Protein AF-A0A1A8MF88-F1 (afdb_monomer)

Organism: NCBI:txid704102

Mean predicted aligned error: 5.84 Å

Foldseek 3Di:
DDDDDDDPAPCVVVVVVVSVVLVVCVVVVVVVVNVVLVVLVVPDDDDDLPDQPFPPDPVTDGRHRPPDQDDPPVQVLQPLQPVPDDPVVLVVLLVCVVVVHDDDDDDPDPSSRVSNVVNSQSVPPVDGRDDD

Radius of gyration: 17.43 Å; Cα contacts (8 Å, |Δi|>4): 83; chains: 1; bounding box: 36×38×49 Å

Sequence (132 aa):
TCLCILSYLPWFEVFYKLLNNLADYLAKAQVNEIKALLAALHKQSIPMADGSITLQMIPYFIAPDPRNLPSIPENRNLTELIVAVDVGNLLQLYASMLFERRILIFASKLSTLTSCVHALSAALYPMYWQHI

Nearest PDB structures (foldseek):
  6ekk-assembly1_A  TM=9.488E-01  e=3.450E-11  Homo sapiens
  6ekk-assembly2_B  TM=9.593E-01  e=6.444E-11  Homo sapiens
  3tw8-assembly2_C  TM=9.715E-01  e=3.271E-10  Homo sapiens
  3tw8-assembly1_A  TM=9.782E-01  e=4.804E-09  Homo sapiens

pLDDT: mean 87.51, std 13.24, range [44.16, 97.56]

Structure (mmCIF, N/CA/C/O backbone):
data_AF-A0A1A8MF88-F1
#
_entry.id   AF-A0A1A8MF88-F1
#
loop_
_atom_site.group_PDB
_atom_site.id
_atom_site.type_symbol
_atom_site.label_atom_id
_atom_site.label_alt_id
_atom_site.label_comp_id
_atom_site.label_asym_id
_atom_site.label_entity_id
_atom_site.label_seq_id
_atom_site.pdbx_PDB_ins_code
_atom_site.Cartn_x
_atom_site.Cartn_y
_atom_site.Cartn_z
_atom_site.occupancy
_atom_site.B_iso_or_equiv
_atom_site.auth_seq_id
_atom_site.auth_comp_id
_atom_site.auth_asym_id
_atom_site.auth_atom_id
_atom_site.pdbx_PDB_model_num
ATOM 1 N N . THR A 1 1 ? -7.469 -12.262 14.706 1.00 84.50 1 THR A N 1
ATOM 2 C CA . THR A 1 1 ? -8.483 -11.211 14.456 1.00 84.50 1 THR A CA 1
ATOM 3 C C . THR A 1 1 ? -7.916 -10.228 13.445 1.00 84.50 1 THR A C 1
ATOM 5 O O . THR A 1 1 ? -6.701 -10.098 13.385 1.00 84.50 1 THR A O 1
ATOM 8 N N . CYS A 1 2 ? -8.746 -9.591 12.615 1.00 93.00 2 CYS A N 1
ATOM 9 C CA . CYS A 1 2 ? -8.306 -8.615 11.610 1.00 93.00 2 CYS A CA 1
ATOM 10 C C . CYS A 1 2 ? -9.179 -7.358 11.712 1.00 93.00 2 CYS A C 1
ATOM 12 O O . CYS A 1 2 ? -10.394 -7.477 11.856 1.00 93.00 2 CYS A O 1
ATOM 14 N N . LEU A 1 3 ? -8.555 -6.180 11.660 1.00 94.00 3 LEU A N 1
ATOM 15 C CA . LEU A 1 3 ? -9.232 -4.887 11.587 1.00 94.00 3 LEU A CA 1
ATOM 16 C C . LEU A 1 3 ? -9.024 -4.318 10.188 1.00 94.00 3 LEU A C 1
ATOM 18 O O . LEU A 1 3 ? -7.901 -4.307 9.686 1.00 94.00 3 LEU A O 1
ATOM 22 N N . CYS A 1 4 ? -10.101 -3.849 9.568 1.00 95.38 4 CYS A N 1
ATOM 23 C CA . CYS A 1 4 ? -10.076 -3.321 8.212 1.00 95.38 4 CYS A CA 1
ATOM 24 C C . CYS A 1 4 ? -10.911 -2.040 8.142 1.00 95.38 4 CYS A C 1
ATOM 26 O O . CYS A 1 4 ? -12.023 -1.991 8.666 1.00 95.38 4 CYS A O 1
ATOM 28 N N . ILE A 1 5 ? -10.360 -1.018 7.489 1.00 94.06 5 ILE A N 1
ATOM 29 C CA . ILE A 1 5 ? -11.073 0.195 7.089 1.00 94.06 5 ILE A CA 1
ATOM 30 C C . ILE A 1 5 ? -11.116 0.184 5.567 1.00 94.06 5 ILE A C 1
ATOM 32 O O . ILE A 1 5 ? -10.072 0.103 4.922 1.00 94.06 5 ILE A O 1
ATOM 36 N N . LEU A 1 6 ? -12.318 0.276 5.006 1.00 95.25 6 LEU A N 1
ATOM 37 C CA . LEU A 1 6 ? -12.519 0.417 3.570 1.00 95.25 6 LEU A CA 1
ATOM 38 C C . LEU A 1 6 ? -12.724 1.898 3.242 1.00 95.25 6 LEU A C 1
ATOM 40 O O . LEU A 1 6 ? -13.630 2.530 3.781 1.00 95.25 6 LEU A O 1
ATOM 44 N N . SER A 1 7 ? -11.872 2.449 2.379 1.00 92.00 7 SER A N 1
ATOM 45 C CA . SER A 1 7 ? -11.905 3.858 1.987 1.00 92.00 7 SER A CA 1
ATOM 46 C C . SER A 1 7 ? -11.477 4.025 0.532 1.00 92.00 7 SER A C 1
ATOM 48 O O . SER A 1 7 ? -10.623 3.286 0.048 1.00 92.00 7 SER A O 1
ATOM 50 N N . TYR A 1 8 ? -12.046 5.025 -0.142 1.00 91.38 8 TYR A N 1
ATOM 51 C CA . TYR A 1 8 ? -11.603 5.462 -1.471 1.00 91.38 8 TYR A CA 1
ATOM 52 C C . TYR A 1 8 ? -10.335 6.328 -1.421 1.00 91.38 8 TYR A C 1
ATOM 54 O O . TYR A 1 8 ? -9.706 6.559 -2.450 1.00 91.38 8 TYR A O 1
ATOM 62 N N . LEU A 1 9 ? -9.960 6.829 -0.242 1.00 90.00 9 LEU A N 1
ATOM 63 C CA . LEU A 1 9 ? -8.793 7.691 -0.074 1.00 90.00 9 LEU A CA 1
ATOM 64 C C . LEU A 1 9 ? -7.514 6.839 0.028 1.00 90.00 9 LEU A C 1
ATOM 66 O O . LEU A 1 9 ? -7.446 5.968 0.898 1.00 90.00 9 LEU A O 1
ATOM 70 N N . PRO A 1 10 ? -6.466 7.097 -0.776 1.00 90.06 10 PRO A N 1
ATOM 71 C CA . PRO A 1 10 ? -5.229 6.309 -0.771 1.00 90.06 10 PRO A CA 1
ATOM 72 C C . PRO A 1 10 ? -4.270 6.716 0.368 1.00 90.06 10 PRO A C 1
ATOM 74 O O . PRO A 1 10 ? -3.072 6.905 0.166 1.00 90.06 10 PRO A O 1
ATOM 77 N N . TRP A 1 11 ? -4.781 6.898 1.588 1.00 90.12 11 TRP A N 1
ATOM 78 C CA . TRP A 1 11 ? -4.016 7.427 2.726 1.00 90.12 11 TRP A CA 1
ATOM 79 C C . TRP A 1 11 ? -3.433 6.317 3.603 1.00 90.12 11 TRP A C 1
ATOM 81 O O . TRP A 1 11 ? -3.772 6.192 4.781 1.00 90.12 11 TRP A O 1
ATOM 91 N N . PHE A 1 12 ? -2.552 5.502 3.021 1.00 90.19 12 PHE A N 1
ATOM 92 C CA . PHE A 1 12 ? -1.983 4.315 3.669 1.00 90.19 12 PHE A CA 1
ATOM 93 C C . PHE A 1 12 ? -1.441 4.601 5.079 1.00 90.19 12 PHE A C 1
ATOM 95 O O . PHE A 1 12 ? -1.879 3.969 6.038 1.00 90.19 12 PHE A O 1
ATOM 102 N N . GLU A 1 13 ? -0.560 5.594 5.239 1.00 88.69 13 GLU A N 1
ATOM 103 C CA . GLU A 1 13 ? 0.060 5.905 6.539 1.00 88.69 13 GLU A CA 1
ATOM 104 C C . GLU A 1 13 ? -0.949 6.352 7.603 1.00 88.69 13 GLU A C 1
ATOM 106 O O . GLU A 1 13 ? -0.831 5.996 8.779 1.00 88.69 13 GLU A O 1
ATOM 111 N N . VAL A 1 14 ? -1.965 7.116 7.192 1.00 88.50 14 VAL A N 1
ATOM 112 C CA . VAL A 1 14 ? -3.031 7.590 8.083 1.00 88.50 14 VAL A CA 1
ATOM 113 C C . VAL A 1 14 ? -3.865 6.405 8.559 1.00 88.50 14 VAL A C 1
ATOM 115 O O . VAL A 1 14 ? -4.047 6.221 9.763 1.00 88.50 14 VAL A O 1
ATOM 118 N N . PHE A 1 15 ? -4.320 5.557 7.634 1.00 91.12 15 PHE A N 1
ATOM 119 C CA . PHE A 1 15 ? -5.155 4.410 7.980 1.00 91.12 15 PHE A CA 1
ATOM 120 C C . PHE A 1 15 ? -4.397 3.343 8.770 1.00 91.12 15 PHE A C 1
ATOM 122 O O . PHE A 1 15 ? -4.974 2.776 9.694 1.00 91.12 15 PHE A O 1
ATOM 129 N N . TYR A 1 16 ? -3.110 3.108 8.499 1.00 90.69 16 TYR A N 1
ATOM 130 C CA . TYR A 1 16 ? -2.305 2.191 9.311 1.00 90.69 16 TYR A CA 1
ATOM 131 C C . TYR A 1 16 ? -2.178 2.666 10.761 1.00 90.69 16 TYR A C 1
ATOM 133 O O . TYR A 1 16 ? -2.404 1.883 11.684 1.00 90.69 16 TYR A O 1
ATOM 141 N N . LYS A 1 17 ? -1.871 3.951 10.979 1.00 89.44 17 LYS A N 1
ATOM 142 C CA . LYS A 1 17 ? -1.809 4.532 12.329 1.00 89.44 17 LYS A CA 1
ATOM 143 C C . LYS A 1 17 ? -3.166 4.474 13.028 1.00 89.44 17 LYS A C 1
ATOM 145 O O . LYS A 1 17 ? -3.234 4.125 14.203 1.00 89.44 17 LYS A O 1
ATOM 150 N N . LEU A 1 18 ? -4.244 4.769 12.305 1.00 90.25 18 LEU A N 1
AT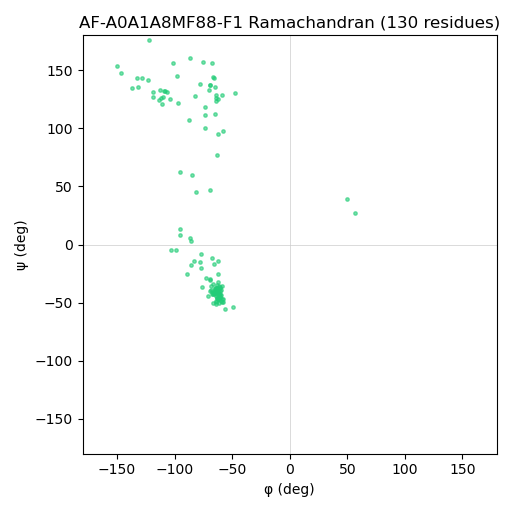OM 151 C CA . LEU A 1 18 ? -5.600 4.691 12.838 1.00 90.25 18 LEU A CA 1
ATOM 152 C C . LEU A 1 18 ? -5.971 3.259 13.247 1.00 90.25 18 LEU A C 1
ATOM 154 O O . LEU A 1 18 ? -6.464 3.061 14.352 1.00 90.25 18 LEU A O 1
ATOM 158 N N . LEU A 1 19 ? -5.699 2.262 12.403 1.00 93.00 19 LEU A N 1
ATOM 159 C CA . LEU A 1 19 ? -5.956 0.852 12.710 1.00 93.00 19 LEU A CA 1
ATOM 160 C C . LEU A 1 19 ? -5.181 0.380 13.947 1.00 93.00 19 LEU A C 1
ATOM 162 O O . LEU A 1 19 ? -5.755 -0.328 14.771 1.00 93.00 19 LEU A O 1
ATOM 166 N N . ASN A 1 20 ? -3.924 0.806 14.113 1.00 91.38 20 ASN A N 1
ATOM 167 C CA . ASN A 1 20 ? -3.137 0.499 15.311 1.00 91.38 20 ASN A CA 1
ATOM 168 C C . ASN A 1 20 ? -3.769 1.109 16.571 1.00 91.38 20 ASN A C 1
ATOM 170 O O . ASN A 1 20 ? -3.967 0.406 17.557 1.00 91.38 20 ASN A O 1
ATOM 174 N N . ASN A 1 21 ? -4.185 2.377 16.515 1.00 89.19 21 ASN A N 1
ATOM 175 C CA . ASN A 1 21 ? -4.864 3.022 17.642 1.00 89.19 21 ASN A CA 1
ATOM 176 C C . ASN A 1 21 ? -6.197 2.335 17.979 1.00 89.19 21 ASN A C 1
ATOM 178 O O . ASN A 1 21 ? -6.523 2.142 19.147 1.00 89.19 21 ASN A O 1
ATOM 182 N N . LEU A 1 22 ? -6.968 1.927 16.965 1.00 90.81 22 LEU A N 1
ATOM 183 C CA . LEU A 1 22 ? -8.203 1.167 17.164 1.00 90.81 22 LEU A CA 1
ATOM 184 C C . LEU A 1 22 ? -7.930 -0.199 17.806 1.00 90.81 22 LEU A C 1
ATOM 186 O O . LEU A 1 22 ? -8.685 -0.612 18.685 1.00 90.81 22 LEU A O 1
ATOM 190 N N . ALA A 1 23 ? -6.858 -0.885 17.402 1.00 92.00 23 ALA A N 1
ATOM 191 C CA . ALA A 1 23 ? -6.441 -2.141 18.019 1.00 92.00 23 ALA A CA 1
ATOM 192 C C . ALA A 1 23 ? -6.100 -1.952 19.506 1.00 92.00 23 ALA A C 1
ATOM 194 O O . ALA A 1 23 ? -6.555 -2.740 20.337 1.00 92.00 23 ALA A O 1
ATOM 195 N N . ASP A 1 24 ? -5.389 -0.876 19.850 1.00 91.25 24 ASP A N 1
ATOM 196 C CA . ASP A 1 24 ? -5.037 -0.546 21.233 1.00 91.25 24 ASP A CA 1
ATOM 197 C C . ASP A 1 24 ? -6.271 -0.215 22.083 1.00 91.25 24 ASP A C 1
ATOM 199 O O . ASP A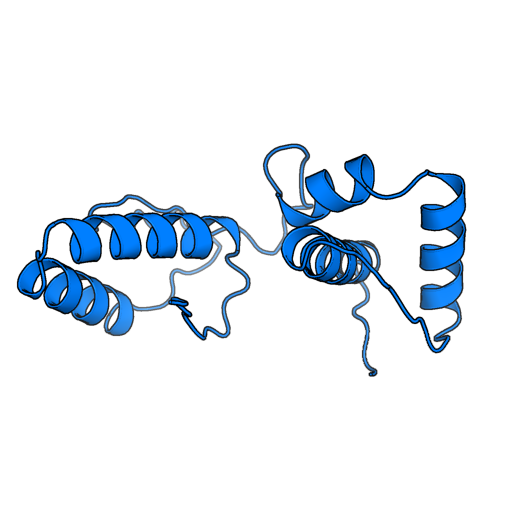 1 24 ? -6.399 -0.695 23.212 1.00 91.25 24 ASP A O 1
ATOM 203 N N . TYR A 1 25 ? -7.218 0.561 21.547 1.00 89.75 25 TYR A N 1
ATOM 204 C CA . TYR A 1 25 ? -8.478 0.847 22.238 1.00 89.75 25 TYR A CA 1
ATOM 205 C C . TYR A 1 25 ? -9.323 -0.413 22.452 1.00 89.75 25 TYR A C 1
ATOM 207 O O . TYR A 1 25 ? -9.950 -0.568 23.503 1.00 89.75 25 TYR A O 1
ATOM 215 N N . LEU A 1 26 ? -9.331 -1.332 21.480 1.00 91.25 26 LEU A N 1
ATOM 216 C CA . LEU A 1 26 ? -10.022 -2.614 21.608 1.00 91.2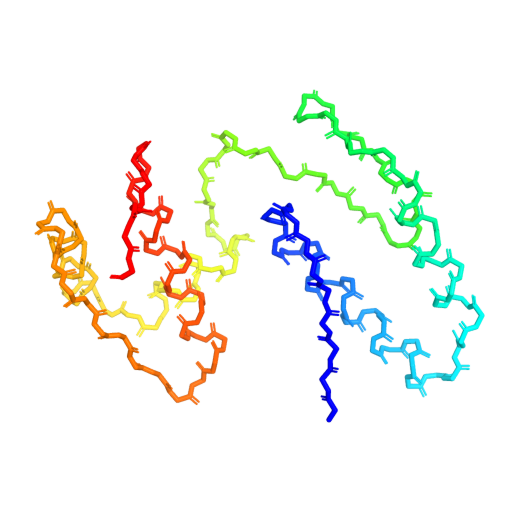5 26 LEU A CA 1
ATOM 217 C C . LEU A 1 26 ? -9.378 -3.484 22.689 1.00 91.25 26 LEU A C 1
ATOM 219 O O . LEU A 1 26 ? -10.099 -4.070 23.495 1.00 91.25 26 LEU A O 1
ATOM 223 N N . ALA A 1 27 ? -8.044 -3.518 22.757 1.00 92.00 27 ALA A N 1
ATOM 224 C CA . ALA A 1 27 ? -7.317 -4.231 23.806 1.00 92.00 27 ALA A CA 1
ATOM 225 C C . ALA A 1 27 ? -7.609 -3.665 25.209 1.00 92.00 27 ALA A C 1
ATOM 227 O O . ALA A 1 27 ? -7.670 -4.420 26.177 1.00 92.00 27 ALA A O 1
ATOM 228 N N . LYS A 1 28 ? -7.854 -2.352 25.316 1.00 93.19 28 LYS A N 1
ATOM 229 C CA . LYS A 1 28 ? -8.236 -1.656 26.559 1.00 93.19 28 LYS A CA 1
ATOM 230 C C . LYS A 1 28 ? -9.742 -1.680 26.860 1.00 93.19 28 LYS A C 1
ATOM 232 O O . LYS A 1 28 ? -10.170 -1.072 27.836 1.00 93.19 28 LYS A O 1
ATOM 237 N N . ALA A 1 29 ? -10.552 -2.351 26.036 1.00 90.31 29 ALA A N 1
ATOM 238 C CA . ALA A 1 29 ? -12.015 -2.389 26.134 1.00 90.31 29 ALA A CA 1
ATOM 239 C C . ALA A 1 29 ? -12.708 -1.001 26.104 1.00 90.31 29 ALA A C 1
ATOM 241 O O . ALA A 1 29 ? -13.827 -0.838 26.594 1.00 90.31 29 ALA A O 1
ATOM 242 N N . GLN A 1 30 ? -12.088 0.002 25.470 1.00 87.94 30 GLN A N 1
ATOM 243 C CA . GLN A 1 30 ? -12.588 1.382 25.378 1.00 87.94 30 GLN A CA 1
ATOM 244 C C . GLN A 1 30 ? -13.584 1.569 24.216 1.00 87.94 30 GLN A C 1
ATOM 246 O O . GLN A 1 30 ? -13.394 2.362 23.294 1.00 87.94 30 GLN A O 1
ATOM 251 N N . VAL A 1 31 ? -14.694 0.827 24.247 1.00 89.75 31 VAL A N 1
ATOM 252 C CA . VAL A 1 31 ? -15.662 0.760 23.131 1.00 89.75 31 VAL A CA 1
ATOM 253 C C . VAL A 1 31 ? -16.338 2.107 22.832 1.00 89.75 31 VAL A C 1
ATOM 255 O O . VAL A 1 31 ? -16.619 2.414 21.673 1.00 89.75 31 VAL A O 1
ATOM 258 N N . ASN A 1 32 ? -16.602 2.924 23.853 1.00 89.38 32 ASN A N 1
ATOM 259 C CA . ASN A 1 32 ? -17.271 4.219 23.675 1.00 89.38 32 ASN A CA 1
ATOM 260 C C . ASN A 1 32 ? -16.386 5.229 22.935 1.00 89.38 32 ASN A C 1
ATOM 262 O O . ASN A 1 32 ? -16.873 5.945 22.062 1.00 89.38 32 ASN A O 1
ATOM 266 N N . GLU A 1 33 ? -15.089 5.241 23.239 1.00 86.56 33 GLU A N 1
ATOM 267 C CA . GLU A 1 33 ? -14.104 6.109 22.589 1.00 86.56 33 GLU A CA 1
ATOM 268 C C . GLU A 1 33 ? -13.933 5.723 21.117 1.00 86.56 33 GLU A C 1
ATOM 270 O O . GLU A 1 33 ? -13.964 6.591 20.247 1.00 86.56 33 GLU A O 1
ATOM 275 N N . ILE A 1 34 ? -13.878 4.418 20.819 1.00 88.12 34 ILE A N 1
ATOM 276 C CA . ILE A 1 34 ? -13.850 3.903 19.442 1.00 88.12 34 ILE A CA 1
ATOM 277 C C . ILE A 1 34 ? -15.077 4.373 18.660 1.00 88.12 34 ILE A C 1
ATOM 279 O O . ILE A 1 34 ? -14.946 4.886 17.549 1.00 88.12 34 ILE A O 1
ATOM 283 N N . LYS A 1 35 ? -16.278 4.214 19.230 1.00 89.56 35 LYS A N 1
ATOM 284 C CA . LYS A 1 35 ? -17.524 4.633 18.573 1.00 89.56 35 LYS A CA 1
ATOM 285 C C . LYS A 1 35 ? -17.544 6.137 18.316 1.00 89.56 35 LYS A C 1
ATOM 287 O O . LYS A 1 35 ? -17.938 6.548 17.229 1.00 89.56 35 LYS A O 1
ATOM 292 N N . ALA A 1 36 ? -17.110 6.942 19.285 1.00 88.31 36 ALA A N 1
ATOM 293 C CA . ALA A 1 36 ? -17.030 8.391 19.139 1.00 88.31 36 ALA A CA 1
ATOM 294 C C . ALA A 1 36 ? -16.028 8.797 18.044 1.00 88.31 36 ALA A C 1
ATOM 296 O O . ALA A 1 36 ? -16.369 9.604 17.180 1.00 88.31 36 ALA A O 1
ATOM 297 N N . LEU A 1 37 ? -14.838 8.186 18.032 1.00 85.81 37 LEU A N 1
ATOM 298 C CA . LEU A 1 37 ? -13.795 8.427 17.034 1.00 85.81 37 LEU A CA 1
ATOM 299 C C . LEU A 1 37 ? -14.273 8.069 15.622 1.00 85.81 37 LEU A C 1
ATOM 301 O O . LEU A 1 37 ? -14.180 8.889 14.713 1.00 85.81 37 LEU A O 1
ATOM 305 N N . LEU A 1 38 ? -14.831 6.870 15.437 1.00 88.69 38 LEU A N 1
ATOM 306 C CA . LEU A 1 38 ? -15.337 6.419 14.139 1.00 88.69 38 LEU A CA 1
ATOM 307 C C . LEU A 1 38 ? -16.512 7.277 13.655 1.00 88.69 38 LEU A C 1
ATOM 309 O O . LEU A 1 38 ? -16.569 7.626 12.477 1.00 88.69 38 LEU A O 1
ATOM 313 N N . ALA A 1 39 ? -17.426 7.661 14.551 1.00 88.81 39 ALA A N 1
ATOM 314 C CA . ALA A 1 39 ? -18.548 8.531 14.206 1.00 88.81 39 ALA A CA 1
ATOM 315 C C . ALA A 1 39 ? -18.086 9.933 13.788 1.00 88.81 39 ALA A C 1
ATOM 317 O O . ALA A 1 39 ? -18.665 10.516 12.872 1.00 88.81 39 ALA A O 1
ATOM 318 N N . ALA A 1 40 ? -17.058 10.473 14.443 1.00 85.81 40 ALA A N 1
ATOM 319 C CA . ALA A 1 40 ? -16.495 11.770 14.097 1.00 85.81 40 ALA A CA 1
ATOM 320 C C . ALA A 1 40 ? -15.725 11.716 12.763 1.00 85.81 40 ALA A C 1
ATOM 322 O O . ALA A 1 40 ? -15.989 12.547 11.897 1.00 85.81 40 ALA A O 1
ATOM 323 N N . LEU A 1 41 ? -14.898 10.686 12.535 1.00 84.56 41 LEU A N 1
ATOM 324 C CA . LEU A 1 41 ? -14.192 10.483 11.261 1.00 84.56 41 LEU A CA 1
ATOM 325 C C . LEU A 1 41 ? -15.154 10.311 10.082 1.00 84.56 41 LEU A C 1
ATOM 327 O O . LEU A 1 41 ? -14.942 10.887 9.022 1.00 84.56 41 LEU A O 1
ATOM 331 N N . HIS A 1 42 ? -16.233 9.546 10.260 1.00 86.75 42 HIS A N 1
ATOM 332 C CA . HIS A 1 42 ? -17.202 9.302 9.192 1.00 86.75 42 HIS A CA 1
ATOM 333 C C . HIS A 1 42 ? -18.021 10.552 8.830 1.00 86.75 42 HIS A C 1
ATOM 335 O O . HIS A 1 42 ? -18.480 10.693 7.699 1.00 86.75 42 HIS A O 1
ATOM 341 N N . LYS A 1 43 ? -18.255 11.455 9.788 1.00 86.00 43 LYS A N 1
ATOM 342 C CA . LYS A 1 43 ? -18.984 12.712 9.546 1.00 86.00 43 LYS A CA 1
ATOM 343 C C . LYS A 1 43 ? -18.097 13.815 8.975 1.00 86.00 43 LYS A C 1
ATOM 345 O O . LYS A 1 43 ? -18.619 14.836 8.533 1.00 86.00 43 LYS A O 1
ATOM 350 N N . GLN A 1 44 ? -16.783 13.644 9.029 1.00 81.19 44 GLN A N 1
ATOM 351 C CA . GLN A 1 44 ? -15.843 14.658 8.598 1.00 81.19 44 GLN A CA 1
ATOM 352 C C . GLN A 1 44 ? -15.865 14.820 7.076 1.00 81.19 44 GLN A C 1
ATOM 354 O O . GLN A 1 44 ? -15.806 13.847 6.327 1.00 81.19 44 GLN A O 1
ATOM 359 N N . SER A 1 45 ? -15.931 16.068 6.611 1.00 79.56 45 SER A N 1
ATOM 360 C CA . SER A 1 45 ? -15.762 16.384 5.195 1.00 79.56 45 SER A CA 1
ATOM 361 C C . SER A 1 45 ? -14.333 16.084 4.752 1.00 79.56 45 SER A C 1
ATOM 363 O O . SER A 1 45 ? -13.383 16.323 5.502 1.00 79.56 45 SER A O 1
ATOM 365 N N . ILE A 1 46 ? -14.176 15.616 3.516 1.00 76.62 46 ILE A N 1
ATOM 366 C CA . ILE A 1 46 ? -12.859 15.336 2.946 1.00 76.62 46 ILE A CA 1
ATOM 367 C C . ILE A 1 46 ? -12.079 16.660 2.846 1.00 76.62 46 ILE A C 1
ATOM 369 O O . ILE A 1 46 ? -12.579 17.606 2.233 1.00 76.62 46 ILE A O 1
ATOM 373 N N . PRO A 1 47 ? -10.887 16.759 3.455 1.00 71.75 47 PRO A N 1
ATOM 374 C CA . PRO A 1 47 ? -10.057 17.947 3.366 1.00 71.75 47 PRO A CA 1
ATOM 375 C C . PRO A 1 47 ? -9.590 18.182 1.926 1.00 71.75 47 PRO A C 1
ATOM 377 O O . PRO A 1 47 ? -9.171 17.250 1.240 1.00 71.75 47 PRO A O 1
ATOM 380 N N . MET A 1 48 ? -9.658 19.433 1.470 1.00 64.81 48 MET A N 1
ATOM 381 C CA . MET A 1 48 ? -9.096 19.844 0.184 1.00 64.81 48 MET A CA 1
ATOM 382 C C . MET A 1 48 ? -7.558 19.798 0.232 1.00 64.81 48 MET A C 1
ATOM 384 O O . MET A 1 48 ? -6.959 20.192 1.231 1.00 64.81 48 MET A O 1
ATOM 388 N N . ALA A 1 49 ? -6.934 19.290 -0.837 1.00 56.22 49 ALA A N 1
ATOM 389 C CA . ALA A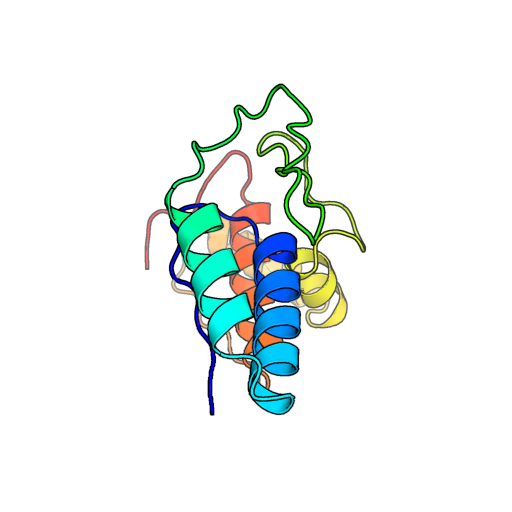 1 49 ? -5.505 18.948 -0.931 1.00 56.22 49 ALA A CA 1
ATOM 390 C C . ALA A 1 49 ? -4.527 20.132 -0.752 1.00 56.22 49 ALA A C 1
ATOM 392 O O . ALA A 1 49 ? -3.329 19.940 -0.573 1.00 56.22 49 ALA A O 1
ATOM 393 N N . ASP A 1 50 ? -5.038 21.352 -0.822 1.00 52.00 50 ASP A N 1
ATOM 394 C CA . ASP A 1 50 ? -4.341 22.633 -0.830 1.00 52.00 50 ASP A CA 1
ATOM 395 C C . ASP A 1 50 ? -4.303 23.320 0.548 1.00 52.00 50 ASP A C 1
ATOM 397 O O . ASP A 1 50 ? -3.612 24.323 0.726 1.00 52.00 50 ASP A O 1
ATOM 401 N N . GLY A 1 51 ? -4.964 22.742 1.553 1.00 47.88 51 GLY A N 1
ATOM 402 C CA . GLY A 1 51 ? -4.839 23.152 2.945 1.00 47.88 51 GLY A CA 1
ATOM 403 C C . GLY A 1 51 ? -4.305 22.006 3.790 1.00 47.88 51 GLY A C 1
ATOM 404 O O . GLY A 1 51 ? -4.844 20.902 3.757 1.00 47.88 51 GLY A O 1
ATOM 405 N N . SER A 1 52 ? -3.292 22.267 4.615 1.00 46.75 52 SER A N 1
ATOM 406 C CA . SER A 1 52 ? -2.991 21.435 5.778 1.00 46.75 52 SER A CA 1
ATOM 407 C C . SER A 1 52 ? -4.176 21.502 6.743 1.00 46.75 52 SER A C 1
ATOM 409 O O . SER A 1 52 ? -4.174 22.227 7.734 1.00 46.75 52 SER A O 1
ATOM 411 N N . ILE A 1 53 ? -5.246 20.777 6.430 1.00 44.16 53 ILE A N 1
ATOM 412 C CA . ILE A 1 53 ? -6.400 20.692 7.305 1.00 44.16 53 ILE A CA 1
ATOM 413 C C . ILE A 1 53 ? -5.958 19.810 8.457 1.00 44.16 53 ILE A C 1
ATOM 415 O O . ILE A 1 53 ? -5.867 18.587 8.361 1.00 44.16 53 ILE A O 1
ATOM 419 N N . THR A 1 54 ? -5.618 20.492 9.543 1.00 46.88 54 THR A N 1
ATOM 420 C CA . THR A 1 54 ? -5.466 19.925 10.865 1.00 46.88 54 THR A CA 1
ATOM 421 C C . THR A 1 54 ? -6.792 19.276 11.216 1.00 46.88 54 THR A C 1
ATOM 423 O O . THR A 1 54 ? -7.747 19.926 11.640 1.00 46.88 54 THR A O 1
ATOM 426 N N . LEU A 1 55 ? -6.866 17.962 11.017 1.00 48.19 55 LEU A N 1
ATOM 427 C CA . LEU A 1 55 ? -7.905 17.162 11.636 1.00 48.19 55 LEU A CA 1
ATOM 428 C C . LEU A 1 55 ? -7.663 17.305 13.147 1.00 48.19 55 LEU A C 1
ATOM 430 O O . LEU A 1 55 ? -6.803 16.627 13.707 1.00 48.19 55 LEU A O 1
ATOM 434 N N . GLN A 1 56 ? -8.359 18.249 13.799 1.00 46.44 56 GLN A N 1
ATOM 435 C CA . GLN A 1 56 ? -8.405 18.423 15.260 1.00 46.44 56 GLN A CA 1
ATOM 436 C C . GLN A 1 56 ? -9.172 17.260 15.907 1.00 46.44 56 GLN A C 1
ATOM 438 O O . GLN A 1 56 ? -10.064 17.433 16.731 1.00 46.44 56 GLN A O 1
ATOM 443 N N . MET A 1 57 ? -8.848 16.043 15.504 1.00 49.31 57 MET A N 1
ATOM 444 C CA . MET A 1 57 ? -9.236 14.842 16.200 1.00 49.31 57 MET A CA 1
ATOM 445 C C . MET A 1 57 ? -7.960 14.240 16.743 1.00 49.31 57 MET A C 1
ATOM 447 O O . MET A 1 57 ? -6.956 14.159 16.052 1.00 49.31 57 MET A O 1
ATOM 451 N N . ILE A 1 58 ? -7.983 13.856 18.009 1.00 49.81 58 ILE A N 1
ATOM 452 C CA . ILE A 1 58 ? -6.970 12.973 18.572 1.00 49.81 58 ILE A CA 1
ATOM 453 C C . ILE A 1 58 ? -7.155 11.642 17.820 1.00 49.81 58 ILE A C 1
ATOM 455 O O . ILE A 1 58 ? -8.221 11.045 17.983 1.00 49.81 58 ILE A O 1
ATOM 459 N N . PRO A 1 59 ? -6.221 11.179 16.964 1.00 56.25 59 PRO A N 1
ATOM 460 C CA . PRO A 1 59 ? -4.855 11.649 16.696 1.00 56.25 59 PRO A CA 1
ATOM 461 C C . PRO A 1 59 ? -4.746 12.563 15.460 1.00 56.25 59 PRO A C 1
ATOM 463 O O . PRO A 1 59 ? -5.416 12.352 14.452 1.00 56.25 59 PRO A O 1
ATOM 466 N N . TYR A 1 60 ? -3.856 13.555 15.530 1.00 63.66 60 TYR A N 1
ATOM 467 C CA . TYR A 1 60 ? -3.601 14.511 14.453 1.00 63.66 60 TYR A CA 1
ATOM 468 C C . TYR A 1 60 ? -3.149 13.791 13.172 1.00 63.66 60 TYR A C 1
ATOM 470 O O . TYR A 1 60 ? -2.202 13.002 13.185 1.00 63.66 60 TYR A O 1
ATOM 478 N N . PHE A 1 61 ? -3.793 14.090 12.045 1.00 68.56 61 PHE A N 1
ATOM 479 C CA . PHE A 1 61 ? -3.350 13.624 10.733 1.00 68.56 61 PHE A CA 1
ATOM 480 C C . PHE A 1 61 ? -3.358 14.775 9.736 1.00 68.56 61 PHE A C 1
ATOM 482 O O . PHE A 1 61 ? -4.223 15.649 9.779 1.00 68.56 61 PHE A O 1
ATOM 489 N N . ILE A 1 62 ? -2.368 14.760 8.848 1.00 72.19 62 ILE A N 1
ATOM 490 C CA . ILE A 1 62 ? -2.244 15.690 7.730 1.00 72.19 62 ILE A CA 1
ATOM 491 C C . ILE A 1 62 ? -2.659 14.912 6.487 1.00 72.19 62 ILE A C 1
ATOM 493 O O . ILE A 1 62 ? -2.123 13.830 6.234 1.00 72.19 62 ILE A O 1
ATOM 497 N N . ALA A 1 63 ? -3.629 15.438 5.740 1.00 76.12 63 ALA A N 1
ATOM 498 C CA . ALA A 1 63 ? -4.022 14.849 4.469 1.00 76.12 63 ALA A CA 1
ATOM 499 C C . ALA A 1 63 ? -2.825 14.892 3.496 1.00 76.12 63 ALA A C 1
ATOM 501 O O . ALA A 1 63 ? -2.253 15.967 3.303 1.00 76.12 63 ALA A O 1
ATOM 502 N N . PRO A 1 64 ? -2.406 13.754 2.916 1.00 79.19 64 PRO A N 1
ATOM 503 C CA . PRO A 1 64 ? -1.300 13.741 1.968 1.00 79.19 64 PRO A CA 1
ATOM 504 C C . PRO A 1 64 ? -1.702 14.442 0.664 1.00 79.19 64 PRO A C 1
ATOM 506 O O . PRO A 1 64 ? -2.796 14.210 0.146 1.00 79.19 64 PRO A O 1
ATOM 509 N N . ASP A 1 65 ? -0.804 15.271 0.121 1.00 80.69 65 ASP A N 1
ATOM 510 C CA . ASP A 1 65 ? -0.992 15.892 -1.196 1.00 80.69 65 ASP A CA 1
ATOM 511 C C . ASP A 1 65 ? -0.777 14.830 -2.292 1.00 80.69 65 ASP A C 1
ATOM 513 O O . ASP A 1 65 ? 0.326 14.283 -2.395 1.00 80.69 65 ASP A O 1
ATOM 517 N N . PRO A 1 66 ? -1.793 14.530 -3.123 1.00 77.50 66 PRO A N 1
ATOM 518 C CA . PRO A 1 66 ? -1.692 13.515 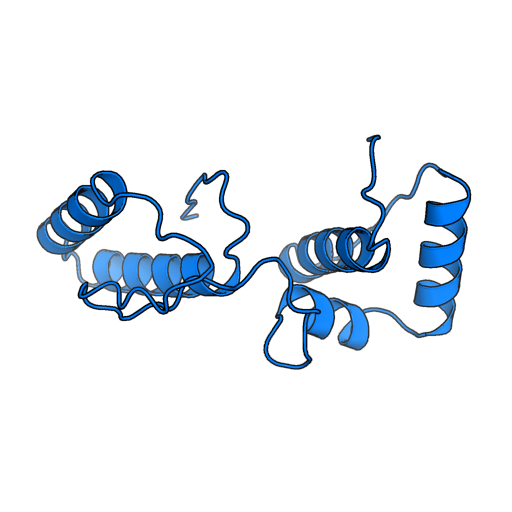-4.170 1.00 77.50 66 PRO A CA 1
ATOM 519 C C . PRO A 1 66 ? -0.732 13.891 -5.308 1.00 77.50 66 PRO A C 1
ATOM 521 O O . PRO A 1 66 ? -0.423 13.041 -6.138 1.00 77.50 66 PRO A O 1
ATOM 524 N N . ARG A 1 67 ? -0.278 15.148 -5.386 1.00 81.56 67 ARG A N 1
ATOM 525 C CA . ARG A 1 67 ? 0.640 15.627 -6.433 1.00 81.56 67 ARG A CA 1
ATOM 526 C C . ARG A 1 67 ? 2.107 15.386 -6.095 1.00 81.56 67 ARG A C 1
ATOM 528 O O . ARG A 1 67 ? 2.953 15.460 -6.983 1.00 81.56 67 ARG A O 1
ATOM 535 N N . ASN A 1 68 ? 2.417 15.133 -4.826 1.00 84.69 68 ASN A N 1
ATOM 536 C CA . ASN A 1 68 ? 3.789 14.917 -4.398 1.00 84.69 68 ASN A CA 1
ATOM 537 C C . ASN A 1 68 ? 4.244 13.502 -4.751 1.00 84.69 68 ASN A C 1
ATOM 539 O O . ASN A 1 68 ? 3.520 12.526 -4.550 1.00 84.69 68 ASN A O 1
ATOM 543 N N . LEU A 1 69 ? 5.480 13.393 -5.240 1.00 88.19 69 LEU A N 1
ATOM 544 C CA . LEU A 1 69 ? 6.103 12.093 -5.449 1.00 88.19 69 LEU A CA 1
ATOM 545 C C . LEU A 1 69 ? 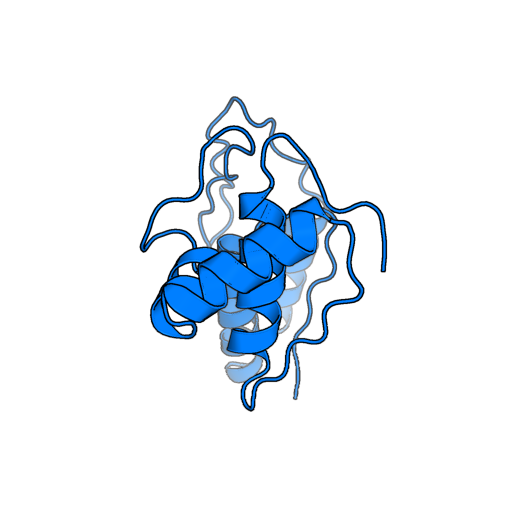6.332 11.394 -4.098 1.00 88.19 69 LEU A C 1
ATOM 547 O O . LEU A 1 69 ? 6.669 12.057 -3.113 1.00 88.19 69 LEU A O 1
ATOM 551 N N . PRO A 1 70 ? 6.174 10.060 -4.038 1.00 89.44 70 PRO A N 1
ATOM 552 C CA . PRO A 1 70 ? 6.463 9.303 -2.831 1.00 89.44 70 PRO A CA 1
ATOM 553 C C . PRO A 1 70 ? 7.957 9.390 -2.490 1.00 89.44 70 PRO A C 1
ATOM 555 O O . PRO A 1 70 ? 8.810 9.107 -3.330 1.00 89.44 70 PRO A O 1
ATOM 558 N N . SER A 1 71 ? 8.269 9.755 -1.247 1.00 90.88 71 SER A N 1
ATOM 559 C CA . SER A 1 71 ? 9.632 9.787 -0.715 1.00 90.88 71 SER A CA 1
ATOM 560 C C . SER A 1 71 ? 9.927 8.565 0.157 1.00 90.88 71 SER A C 1
ATOM 562 O O . SER A 1 71 ? 9.023 7.923 0.696 1.00 90.88 71 SER A O 1
ATOM 564 N N . ILE A 1 72 ? 11.209 8.229 0.275 1.00 92.12 72 ILE A N 1
ATOM 565 C CA . ILE A 1 72 ? 11.715 7.159 1.138 1.00 92.12 72 ILE A CA 1
ATOM 566 C C . ILE A 1 72 ? 12.398 7.835 2.334 1.00 92.12 72 ILE A C 1
ATOM 568 O O . ILE A 1 72 ? 13.259 8.686 2.093 1.00 92.12 72 ILE A O 1
ATOM 572 N N . PRO A 1 73 ? 12.113 7.439 3.589 1.00 90.81 73 PRO A N 1
ATOM 573 C CA . PRO A 1 73 ? 11.321 6.278 4.010 1.00 90.81 73 PRO A CA 1
ATOM 574 C C . PRO A 1 73 ? 9.840 6.574 4.316 1.00 90.81 73 PRO A C 1
ATOM 576 O O . PRO A 1 73 ? 9.148 5.715 4.860 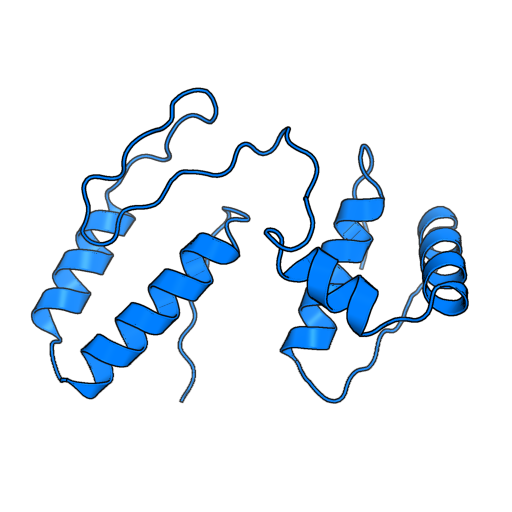1.00 90.81 73 PRO A O 1
ATOM 579 N N . GLU A 1 74 ? 9.341 7.780 4.034 1.00 88.00 74 GLU A N 1
ATOM 580 C CA . GLU A 1 74 ? 8.008 8.210 4.480 1.00 88.00 74 GLU A CA 1
ATOM 581 C C . GLU A 1 74 ? 6.875 7.414 3.825 1.00 88.00 74 GLU A C 1
ATOM 583 O O . GLU A 1 74 ? 5.846 7.172 4.456 1.00 88.00 74 GLU A O 1
ATOM 588 N N . ASN A 1 75 ? 7.050 6.995 2.570 1.00 91.81 75 ASN A N 1
ATOM 589 C CA . ASN A 1 75 ? 6.111 6.124 1.884 1.00 91.81 75 ASN A CA 1
ATOM 590 C C . ASN A 1 75 ? 6.449 4.656 2.170 1.00 91.81 75 ASN A C 1
ATOM 592 O O . ASN A 1 75 ? 7.413 4.105 1.625 1.00 91.81 75 ASN A O 1
ATOM 596 N N . ARG A 1 76 ? 5.632 3.991 2.992 1.00 92.62 76 ARG A N 1
ATOM 597 C CA . ARG A 1 76 ? 5.851 2.588 3.362 1.00 92.62 76 ARG A CA 1
ATOM 598 C C . ARG A 1 76 ? 5.833 1.644 2.165 1.00 92.62 76 ARG A C 1
ATOM 600 O O . ARG A 1 76 ? 6.616 0.700 2.139 1.00 92.62 76 ARG A O 1
ATOM 607 N N . ASN A 1 77 ? 4.962 1.886 1.183 1.00 95.31 77 ASN A N 1
ATOM 608 C CA . ASN A 1 77 ? 4.837 1.007 0.020 1.00 95.31 77 ASN A CA 1
ATOM 609 C C . ASN A 1 77 ? 6.131 1.013 -0.805 1.00 95.31 77 ASN A C 1
ATOM 611 O O . ASN A 1 77 ? 6.676 -0.048 -1.105 1.00 95.31 77 ASN A O 1
ATOM 615 N N . LEU A 1 78 ? 6.643 2.205 -1.127 1.00 95.19 78 LEU A N 1
ATOM 616 C CA . LEU A 1 78 ? 7.881 2.377 -1.888 1.00 95.19 78 LEU A CA 1
ATOM 617 C C . LEU A 1 78 ? 9.101 1.863 -1.117 1.00 95.19 78 LEU A C 1
ATOM 619 O O . LEU A 1 78 ? 9.960 1.194 -1.688 1.00 95.19 78 LEU A O 1
ATOM 623 N N . THR A 1 79 ? 9.150 2.141 0.185 1.00 95.81 79 THR A N 1
ATOM 624 C CA . THR A 1 79 ? 10.232 1.680 1.061 1.00 95.81 79 THR A CA 1
ATOM 625 C C . THR A 1 79 ? 10.292 0.155 1.101 1.00 95.81 79 THR A C 1
ATOM 627 O O . THR A 1 79 ? 11.357 -0.426 0.915 1.00 95.81 79 THR A O 1
ATOM 630 N N . GLU A 1 80 ? 9.149 -0.508 1.280 1.00 96.00 80 GLU A N 1
ATOM 631 C CA . GLU A 1 80 ? 9.073 -1.970 1.298 1.00 96.00 80 GLU A CA 1
ATOM 632 C C . GLU A 1 80 ? 9.445 -2.576 -0.065 1.00 96.00 80 GLU A C 1
ATOM 634 O O . GLU A 1 80 ? 10.160 -3.573 -0.092 1.00 96.00 80 GLU A O 1
ATOM 639 N N . LEU A 1 81 ? 9.029 -1.971 -1.188 1.00 96.06 81 LEU A N 1
ATOM 640 C CA . LEU A 1 81 ? 9.397 -2.437 -2.533 1.00 96.06 81 LEU A CA 1
ATOM 641 C C . LEU A 1 81 ? 10.918 -2.454 -2.729 1.00 96.06 81 LEU A C 1
ATOM 643 O O . LEU A 1 81 ? 11.466 -3.463 -3.161 1.00 96.06 81 LEU A O 1
ATOM 647 N N . ILE A 1 82 ? 11.594 -1.353 -2.399 1.00 95.56 82 ILE A N 1
ATOM 648 C CA . ILE A 1 82 ? 13.043 -1.208 -2.614 1.00 95.56 82 ILE A CA 1
ATOM 649 C C . ILE A 1 82 ? 13.847 -2.113 -1.678 1.00 95.56 82 ILE A C 1
ATOM 651 O O . ILE A 1 82 ? 14.927 -2.572 -2.037 1.00 95.56 82 ILE A O 1
ATOM 655 N N . VAL A 1 83 ? 13.324 -2.391 -0.482 1.00 96.00 83 VAL A N 1
ATOM 656 C CA . VAL A 1 83 ? 13.949 -3.332 0.455 1.00 96.00 83 VAL A CA 1
ATOM 657 C C . VAL A 1 83 ? 13.721 -4.787 0.032 1.00 96.00 83 VAL A C 1
ATOM 659 O O . VAL A 1 83 ? 14.603 -5.621 0.229 1.00 96.00 83 VAL A O 1
ATOM 662 N N . ALA A 1 84 ? 12.551 -5.112 -0.522 1.00 96.19 84 ALA A N 1
ATOM 663 C CA . ALA A 1 84 ? 12.158 -6.488 -0.817 1.00 96.19 84 ALA A CA 1
ATOM 664 C C . ALA A 1 84 ? 12.567 -6.985 -2.211 1.00 96.19 84 ALA A C 1
ATOM 666 O O . ALA A 1 84 ? 12.693 -8.196 -2.396 1.00 96.19 84 ALA A O 1
ATOM 667 N N . VAL A 1 85 ? 12.739 -6.089 -3.186 1.00 95.06 85 VAL A N 1
ATOM 668 C CA . VAL A 1 85 ? 12.989 -6.432 -4.593 1.00 95.06 85 VAL A CA 1
ATOM 669 C C . VAL A 1 85 ? 14.339 -5.875 -5.031 1.00 95.06 85 VAL A C 1
ATOM 671 O O . VAL A 1 85 ? 14.611 -4.684 -4.897 1.00 95.06 85 VAL A O 1
ATOM 674 N N . ASP A 1 86 ? 15.192 -6.733 -5.586 1.00 95.69 86 ASP A N 1
ATOM 675 C CA . ASP A 1 86 ? 16.462 -6.317 -6.171 1.00 95.69 86 ASP A CA 1
ATOM 676 C C . ASP A 1 86 ? 16.259 -5.464 -7.430 1.00 95.69 86 ASP A C 1
ATOM 678 O O . ASP A 1 86 ? 15.259 -5.558 -8.144 1.00 95.69 86 ASP A O 1
ATOM 682 N N . VAL A 1 87 ? 17.263 -4.645 -7.741 1.00 95.88 87 VAL A N 1
ATOM 683 C CA . VAL A 1 87 ? 17.208 -3.699 -8.863 1.00 95.88 87 VAL A CA 1
ATOM 684 C C . VAL A 1 87 ? 16.963 -4.406 -10.203 1.00 95.88 87 VAL A C 1
ATOM 686 O O . VAL A 1 87 ? 16.246 -3.874 -11.049 1.00 95.88 87 VAL A O 1
ATOM 689 N N . GLY A 1 88 ? 17.515 -5.608 -10.403 1.00 97.06 88 GLY A N 1
ATOM 690 C CA . GLY A 1 88 ? 17.346 -6.368 -11.644 1.00 97.06 88 GLY A CA 1
ATOM 691 C C . GLY A 1 88 ? 15.891 -6.775 -11.870 1.00 97.06 88 GLY A C 1
ATOM 692 O O . GLY A 1 88 ? 15.317 -6.475 -12.919 1.00 97.06 88 GLY A O 1
ATOM 693 N N . ASN A 1 89 ? 15.275 -7.389 -10.861 1.00 95.75 89 ASN A N 1
ATOM 694 C CA . ASN A 1 89 ? 13.864 -7.760 -10.901 1.00 95.75 89 ASN A CA 1
ATOM 695 C C . ASN A 1 89 ? 12.946 -6.535 -10.971 1.00 95.75 89 ASN A C 1
ATOM 697 O O . ASN A 1 89 ? 11.957 -6.560 -11.703 1.00 95.75 89 ASN A O 1
ATOM 701 N N . LEU A 1 90 ? 13.284 -5.438 -10.286 1.00 96.25 90 LEU A N 1
ATOM 702 C CA . LEU A 1 90 ? 12.514 -4.196 -10.361 1.00 96.25 90 LEU A CA 1
ATOM 703 C C . LEU A 1 90 ? 12.466 -3.639 -11.793 1.00 96.25 90 LEU A C 1
ATOM 705 O O . LEU A 1 90 ? 11.393 -3.279 -12.276 1.00 96.25 90 LEU A O 1
ATOM 709 N N . LEU A 1 91 ? 13.601 -3.619 -12.498 1.00 96.44 91 LEU A N 1
ATOM 710 C CA . LEU A 1 91 ? 13.664 -3.183 -13.897 1.00 96.44 91 LEU A CA 1
ATOM 711 C C . LEU A 1 91 ? 12.860 -4.105 -14.825 1.00 96.44 91 LEU A C 1
ATOM 713 O O . LEU A 1 91 ? 12.157 -3.620 -15.712 1.00 96.44 91 LEU A O 1
ATOM 717 N N . GLN A 1 92 ? 12.924 -5.423 -14.613 1.00 96.88 92 GLN A N 1
ATOM 718 C CA . GLN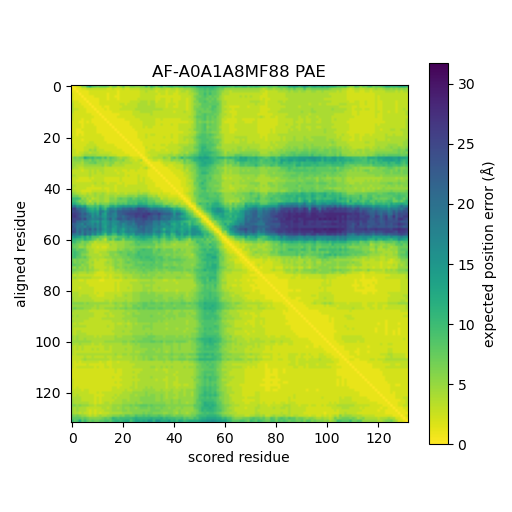 A 1 92 ? 12.134 -6.385 -15.390 1.00 96.88 92 GLN A CA 1
ATOM 719 C C . GLN A 1 92 ? 10.629 -6.227 -15.157 1.00 96.88 92 GLN A C 1
ATOM 721 O O . GLN A 1 92 ? 9.849 -6.296 -16.111 1.00 96.88 92 GLN A O 1
ATOM 726 N N . LEU A 1 93 ? 10.214 -5.992 -13.911 1.00 96.38 93 LEU A N 1
ATOM 727 C CA . LEU A 1 93 ? 8.821 -5.727 -13.561 1.00 96.38 93 LEU A CA 1
ATOM 728 C C . LEU A 1 93 ? 8.340 -4.435 -14.213 1.00 96.38 93 LEU A C 1
ATOM 730 O O . LEU A 1 93 ? 7.312 -4.447 -14.884 1.00 96.38 93 LEU A O 1
ATOM 734 N N . TYR A 1 94 ? 9.112 -3.355 -14.095 1.00 96.00 94 TYR A N 1
ATOM 735 C CA . TYR A 1 94 ? 8.776 -2.077 -14.715 1.00 96.00 94 TYR A CA 1
ATOM 736 C C . TYR A 1 94 ? 8.634 -2.202 -16.238 1.00 96.00 94 TYR A C 1
ATOM 738 O O . TYR A 1 94 ? 7.621 -1.791 -16.801 1.00 96.00 94 TYR A O 1
ATOM 746 N N . ALA A 1 95 ? 9.582 -2.866 -16.907 1.00 97.38 95 ALA A N 1
ATOM 747 C CA . ALA A 1 95 ? 9.474 -3.156 -18.335 1.00 97.38 95 ALA A CA 1
ATOM 748 C C . ALA A 1 95 ? 8.224 -3.994 -18.657 1.00 97.38 95 ALA A C 1
ATOM 750 O O . ALA A 1 95 ? 7.497 -3.683 -19.596 1.00 97.38 95 ALA A O 1
ATOM 751 N N . SER A 1 96 ? 7.927 -5.023 -17.861 1.00 97.38 96 SER A N 1
ATOM 752 C CA . SER A 1 96 ? 6.739 -5.866 -18.050 1.00 97.38 96 SER A CA 1
ATOM 753 C C . SER A 1 96 ? 5.434 -5.073 -17.939 1.00 97.38 96 SER A C 1
ATOM 755 O O . SER A 1 96 ? 4.505 -5.342 -18.702 1.00 97.38 96 SER A O 1
ATOM 757 N N . MET A 1 97 ? 5.373 -4.082 -17.042 1.00 96.75 97 MET A N 1
ATOM 758 C CA . MET A 1 97 ? 4.228 -3.175 -16.925 1.00 96.75 97 MET A CA 1
ATOM 759 C C . MET A 1 97 ? 4.105 -2.272 -18.157 1.00 96.75 97 MET A C 1
ATOM 761 O O . MET A 1 97 ? 3.018 -2.130 -18.699 1.00 96.75 97 MET A O 1
ATOM 765 N N . LEU A 1 98 ? 5.204 -1.717 -18.675 1.00 96.44 98 LEU A N 1
ATOM 766 C CA . LEU A 1 98 ? 5.159 -0.894 -19.894 1.00 96.44 98 LEU A CA 1
ATOM 767 C C . LEU A 1 98 ? 4.679 -1.665 -21.137 1.00 96.44 98 LEU A C 1
ATOM 769 O O . LEU A 1 98 ? 4.151 -1.066 -22.068 1.00 96.44 98 LEU A O 1
ATOM 773 N N . PHE A 1 99 ? 4.847 -2.989 -21.149 1.00 97.19 99 PHE A N 1
ATOM 774 C CA . PHE A 1 99 ? 4.334 -3.878 -22.197 1.00 97.19 99 PHE A CA 1
ATOM 775 C C . PHE A 1 99 ? 2.979 -4.517 -21.860 1.00 97.19 99 PHE A C 1
ATOM 777 O O . PHE A 1 99 ? 2.599 -5.491 -22.512 1.00 97.19 99 PHE A O 1
ATOM 784 N N . GLU A 1 100 ? 2.288 -4.024 -20.829 1.00 96.00 100 GLU A N 1
ATOM 785 C CA . GLU A 1 100 ? 0.970 -4.499 -20.393 1.00 96.00 100 GLU A CA 1
ATOM 786 C C . GLU A 1 100 ? 0.895 -6.030 -20.223 1.00 96.00 100 GLU A C 1
ATOM 788 O O . GLU A 1 100 ? -0.077 -6.698 -20.587 1.00 96.00 100 GLU A O 1
ATOM 793 N N . ARG A 1 101 ? 1.968 -6.634 -19.696 1.00 97.00 101 ARG A N 1
ATOM 794 C CA . ARG A 1 101 ? 2.034 -8.086 -19.499 1.00 97.00 101 ARG A CA 1
ATOM 795 C C . ARG A 1 101 ? 1.189 -8.519 -18.303 1.00 97.00 101 ARG A C 1
ATOM 797 O O . ARG A 1 101 ? 0.972 -7.769 -17.359 1.00 97.00 101 ARG A O 1
ATOM 804 N N . ARG A 1 102 ? 0.783 -9.792 -18.309 1.00 97.12 102 ARG A N 1
ATOM 805 C CA . ARG A 1 102 ? 0.211 -10.451 -17.126 1.00 97.12 102 ARG A CA 1
ATOM 806 C C . ARG A 1 102 ? 1.339 -10.726 -16.138 1.00 97.12 102 ARG A C 1
ATOM 808 O O . ARG A 1 102 ? 2.206 -11.552 -16.423 1.00 97.12 102 ARG A O 1
ATOM 815 N N . ILE A 1 103 ? 1.337 -10.026 -15.012 1.00 96.56 103 ILE A N 1
ATOM 816 C CA . ILE A 1 103 ? 2.405 -10.083 -14.012 1.00 96.56 103 ILE A CA 1
ATOM 817 C C . ILE A 1 103 ? 1.869 -10.792 -12.770 1.00 96.56 103 ILE A C 1
ATOM 819 O O . ILE A 1 103 ? 0.840 -10.406 -12.225 1.00 96.56 103 ILE A O 1
ATOM 823 N N . LEU A 1 104 ? 2.579 -11.825 -12.312 1.00 96.12 104 LEU A N 1
ATOM 824 C CA . LEU A 1 104 ? 2.271 -12.514 -11.061 1.00 96.12 104 LEU A CA 1
ATOM 825 C C . LEU A 1 104 ? 3.367 -12.217 -10.037 1.00 96.12 104 LEU A C 1
ATOM 827 O O . LEU A 1 104 ? 4.532 -12.535 -10.267 1.00 96.12 104 LEU A O 1
ATOM 831 N N . ILE A 1 105 ? 2.980 -11.637 -8.902 1.00 95.62 105 ILE A N 1
ATOM 832 C CA . ILE A 1 105 ? 3.878 -11.356 -7.777 1.00 95.62 105 ILE A CA 1
ATOM 833 C C . ILE A 1 105 ? 3.516 -12.304 -6.635 1.00 95.62 105 ILE A C 1
ATOM 835 O O . ILE A 1 105 ? 2.345 -12.452 -6.289 1.00 95.62 105 ILE A O 1
ATOM 839 N N . PHE A 1 106 ? 4.522 -12.941 -6.042 1.00 95.81 106 PHE A N 1
ATOM 840 C CA . PHE A 1 106 ? 4.367 -13.809 -4.879 1.00 95.81 106 PHE A CA 1
ATOM 841 C C . PHE A 1 106 ? 5.254 -13.313 -3.737 1.00 95.81 106 PHE A C 1
ATOM 843 O O . PHE A 1 106 ? 6.384 -12.882 -3.952 1.00 95.81 106 PHE A O 1
ATOM 850 N N . ALA A 1 107 ? 4.748 -13.385 -2.509 1.00 96.94 107 ALA A N 1
ATOM 851 C CA . ALA A 1 107 ? 5.528 -13.129 -1.305 1.00 96.94 107 ALA A CA 1
ATOM 852 C C . ALA A 1 107 ? 4.971 -13.955 -0.140 1.00 96.94 107 ALA A C 1
ATOM 854 O O . ALA A 1 107 ? 3.785 -14.277 -0.104 1.00 96.94 107 ALA A O 1
ATOM 855 N N . SER A 1 108 ? 5.820 -14.270 0.838 1.00 97.12 108 SER A N 1
ATOM 856 C CA . SER A 1 108 ? 5.409 -14.964 2.068 1.00 97.12 108 SER A CA 1
ATOM 857 C C . SER A 1 108 ? 4.692 -14.045 3.064 1.00 97.12 108 SER A C 1
ATOM 859 O O . SER A 1 108 ? 3.968 -14.519 3.937 1.00 97.12 108 SER A O 1
ATOM 861 N N . LYS A 1 109 ? 4.882 -12.725 2.938 1.00 97.38 109 LYS A N 1
ATOM 862 C CA . LYS A 1 109 ? 4.260 -11.695 3.776 1.00 97.38 109 LYS A CA 1
ATOM 863 C C . LYS A 1 109 ? 3.271 -10.881 2.952 1.00 97.38 109 LYS A C 1
ATOM 865 O O . LYS A 1 109 ? 3.646 -10.283 1.945 1.00 97.38 109 LYS A O 1
ATOM 870 N N . LEU A 1 110 ? 2.028 -10.792 3.430 1.00 96.56 110 LEU A N 1
ATOM 871 C CA . LEU A 1 110 ? 0.983 -10.004 2.772 1.00 96.56 110 LEU A CA 1
ATOM 872 C C . LEU A 1 110 ? 1.358 -8.519 2.669 1.00 96.56 110 LEU A C 1
ATOM 874 O O . LEU A 1 110 ? 1.120 -7.916 1.633 1.00 96.56 110 LEU A O 1
ATOM 878 N N . SER A 1 111 ? 1.990 -7.952 3.704 1.00 95.31 111 SER A N 1
ATOM 879 C CA . SER A 1 111 ? 2.445 -6.555 3.692 1.00 95.31 111 SER A CA 1
ATOM 880 C C . SER A 1 111 ? 3.408 -6.280 2.543 1.00 95.31 111 SER A C 1
ATOM 882 O O . SER A 1 111 ? 3.225 -5.315 1.814 1.00 95.31 111 SER A O 1
ATOM 884 N N . THR A 1 112 ? 4.395 -7.156 2.348 1.00 96.69 112 THR A N 1
ATOM 885 C CA . THR A 1 112 ? 5.375 -7.034 1.268 1.00 96.69 112 THR A CA 1
ATOM 886 C C . THR A 1 112 ? 4.691 -7.164 -0.087 1.00 96.69 112 THR A C 1
ATOM 888 O O . THR A 1 112 ? 4.917 -6.332 -0.961 1.00 96.69 112 THR A O 1
ATOM 891 N N . LEU A 1 113 ? 3.788 -8.142 -0.237 1.00 97.56 113 LEU A N 1
ATOM 892 C CA . LEU A 1 113 ? 3.025 -8.346 -1.468 1.00 97.56 113 LEU A CA 1
ATOM 893 C C . LEU A 1 113 ? 2.240 -7.091 -1.872 1.00 97.56 113 LEU A C 1
ATOM 895 O O . LEU A 1 113 ? 2.403 -6.588 -2.981 1.00 97.56 113 LEU A O 1
ATOM 899 N N . THR A 1 114 ? 1.405 -6.568 -0.971 1.00 96.25 114 THR A N 1
ATOM 900 C CA . THR A 1 114 ? 0.539 -5.420 -1.271 1.00 96.25 114 THR A CA 1
ATOM 901 C C . THR A 1 114 ? 1.340 -4.138 -1.458 1.00 96.25 114 THR A C 1
ATOM 903 O O . THR A 1 114 ? 1.043 -3.367 -2.368 1.00 96.25 114 THR A O 1
ATOM 906 N N . SER A 1 115 ? 2.380 -3.920 -0.645 1.00 96.25 115 SER A N 1
ATOM 907 C CA . SER A 1 115 ? 3.266 -2.762 -0.789 1.00 96.25 115 SER A CA 1
ATOM 908 C C . SER A 1 115 ? 3.953 -2.747 -2.150 1.00 96.25 115 SER A C 1
ATOM 910 O O . SER A 1 115 ? 3.961 -1.707 -2.805 1.00 96.25 115 SER A O 1
ATOM 912 N N . CYS A 1 116 ? 4.468 -3.896 -2.606 1.00 96.44 116 CYS A N 1
ATOM 913 C CA . CYS A 1 116 ? 5.107 -4.000 -3.915 1.00 96.44 116 CYS A CA 1
ATOM 914 C C . CYS A 1 116 ? 4.125 -3.663 -5.041 1.00 96.44 116 CYS A C 1
ATOM 916 O O . CYS A 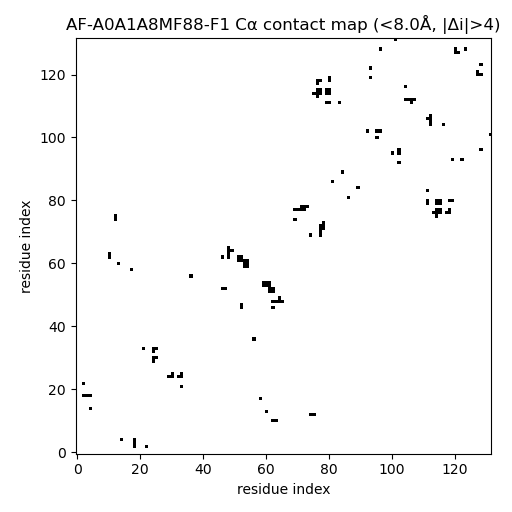1 116 ? 4.451 -2.854 -5.902 1.00 96.44 116 CYS A O 1
ATOM 918 N N . VAL A 1 117 ? 2.907 -4.215 -5.010 1.00 96.25 117 VAL A N 1
ATOM 919 C CA . VAL A 1 117 ? 1.873 -3.936 -6.023 1.00 96.25 117 VAL A CA 1
ATOM 920 C C . VAL A 1 117 ? 1.525 -2.444 -6.072 1.00 96.25 117 VAL A C 1
ATOM 922 O O . VAL A 1 117 ? 1.532 -1.842 -7.146 1.00 96.25 117 VAL A O 1
ATOM 925 N N . HIS A 1 118 ? 1.266 -1.817 -4.920 1.00 95.75 118 HIS A N 1
ATOM 926 C CA . HIS A 1 118 ? 0.921 -0.394 -4.871 1.00 95.75 118 HIS A CA 1
ATOM 927 C C . HIS A 1 118 ? 2.080 0.512 -5.300 1.00 95.75 118 HIS A C 1
ATOM 929 O O . HIS A 1 118 ? 1.859 1.475 -6.033 1.00 95.75 118 HIS A O 1
ATOM 935 N N . ALA A 1 119 ? 3.309 0.209 -4.879 1.00 95.81 119 ALA A N 1
ATOM 936 C CA . ALA A 1 119 ? 4.486 0.985 -5.253 1.00 95.81 119 ALA A CA 1
ATOM 937 C C . ALA A 1 119 ? 4.815 0.862 -6.747 1.00 95.81 119 ALA A C 1
ATOM 939 O O . ALA A 1 119 ? 5.109 1.868 -7.387 1.00 95.81 119 ALA A O 1
ATOM 940 N N . LEU A 1 120 ? 4.699 -0.338 -7.325 1.00 95.06 120 LEU A N 1
ATOM 941 C CA . LEU A 1 120 ? 4.879 -0.560 -8.762 1.00 95.06 120 LEU A CA 1
ATOM 942 C C . LEU A 1 120 ? 3.827 0.190 -9.583 1.00 95.06 120 LEU A C 1
ATOM 944 O O . LEU A 1 120 ? 4.168 0.849 -10.561 1.00 95.06 120 LEU A O 1
ATOM 948 N N . SER A 1 121 ? 2.561 0.168 -9.156 1.00 94.00 121 SER A N 1
ATOM 949 C CA . SER A 1 121 ? 1.521 0.972 -9.807 1.00 94.00 121 SER A CA 1
ATOM 950 C C . SER A 1 121 ? 1.811 2.473 -9.726 1.00 94.00 121 SER A C 1
ATOM 952 O O . SER A 1 121 ? 1.494 3.189 -10.671 1.00 94.00 121 SER A O 1
ATOM 954 N N . ALA A 1 122 ? 2.398 2.960 -8.627 1.00 92.94 122 ALA A N 1
ATOM 955 C CA . ALA A 1 122 ? 2.790 4.362 -8.485 1.00 92.94 122 ALA A CA 1
ATOM 956 C C . ALA A 1 122 ? 4.024 4.720 -9.335 1.00 92.94 122 ALA A C 1
ATOM 958 O O . ALA A 1 122 ? 4.145 5.854 -9.791 1.00 92.94 122 ALA A O 1
ATOM 959 N N . ALA A 1 123 ? 4.912 3.756 -9.601 1.00 92.81 123 ALA A N 1
ATOM 960 C CA . ALA A 1 123 ? 6.091 3.945 -10.448 1.00 92.81 123 ALA A CA 1
ATOM 961 C C . ALA A 1 123 ? 5.746 4.222 -11.924 1.00 92.81 123 ALA A C 1
ATOM 963 O O . ALA A 1 123 ? 6.592 4.713 -12.668 1.00 92.81 123 ALA A O 1
ATOM 964 N N . LEU A 1 124 ? 4.508 3.939 -12.349 1.00 94.69 124 LEU A N 1
ATOM 965 C CA . LEU A 1 124 ? 4.011 4.272 -13.685 1.00 94.69 124 LEU A CA 1
ATOM 966 C C . LEU A 1 124 ? 3.632 5.748 -13.856 1.00 94.69 124 LEU A C 1
ATOM 968 O O . LEU A 1 124 ? 3.360 6.152 -14.987 1.00 94.69 124 LEU A O 1
ATOM 972 N N . TYR A 1 125 ? 3.615 6.552 -12.784 1.00 92.56 125 TYR A N 1
ATOM 973 C CA . TYR A 1 125 ? 3.248 7.967 -12.854 1.00 92.56 125 TYR A CA 1
ATOM 974 C C . TYR A 1 125 ? 3.985 8.683 -14.008 1.00 92.56 125 TYR A C 1
ATOM 976 O O . TYR A 1 125 ? 5.207 8.557 -14.119 1.00 92.56 125 TYR A O 1
ATOM 984 N N . PRO A 1 126 ? 3.281 9.442 -14.874 1.00 93.88 126 PRO A N 1
ATOM 985 C CA . PRO A 1 126 ? 1.896 9.922 -14.751 1.00 93.88 126 PRO A CA 1
ATOM 986 C C . PRO A 1 126 ? 0.805 8.961 -15.263 1.00 93.88 126 PRO A C 1
ATOM 988 O O . PRO A 1 126 ? -0.366 9.336 -15.307 1.00 93.88 126 PRO A O 1
ATOM 991 N N . MET A 1 127 ? 1.165 7.745 -15.673 1.00 95.25 127 MET A N 1
ATOM 992 C CA . MET A 1 127 ? 0.226 6.703 -16.091 1.00 95.25 127 MET A CA 1
ATOM 993 C C . MET A 1 127 ? -0.272 5.892 -14.887 1.00 95.25 127 MET A C 1
ATOM 995 O O . MET A 1 127 ? 0.362 5.846 -13.834 1.00 95.25 127 MET A O 1
ATOM 999 N N . TYR A 1 128 ? -1.401 5.209 -15.068 1.00 93.94 128 TYR A N 1
ATOM 1000 C CA . TYR A 1 128 ? -1.960 4.279 -14.089 1.00 93.94 128 TYR A CA 1
ATOM 1001 C C . TYR A 1 128 ? -2.246 2.949 -14.771 1.00 93.94 128 TYR A C 1
ATOM 1003 O O . TYR A 1 128 ? -2.711 2.932 -15.912 1.00 93.94 128 TYR A O 1
ATOM 1011 N N . TRP A 1 129 ? -2.023 1.845 -14.065 1.00 95.56 129 TRP A N 1
ATOM 1012 C CA . TRP A 1 129 ? -2.384 0.519 -14.554 1.00 95.56 129 TRP A CA 1
ATOM 1013 C C . TRP A 1 129 ? -3.909 0.398 -14.714 1.00 95.56 129 TRP A C 1
ATOM 1015 O O . TRP A 1 129 ? -4.648 0.684 -13.774 1.00 95.56 129 TRP A O 1
ATOM 1025 N N . GLN A 1 130 ? -4.384 0.007 -15.902 1.00 94.19 130 GLN A N 1
ATOM 1026 C CA . GLN A 1 130 ? -5.819 0.001 -16.249 1.00 94.19 130 GLN A CA 1
ATOM 1027 C C . GLN A 1 130 ? -6.466 -1.391 -16.228 1.00 94.19 130 GLN A C 1
ATOM 1029 O O . GLN A 1 130 ? -7.670 -1.524 -16.461 1.00 94.19 130 GLN A O 1
ATOM 1034 N N . HIS A 1 131 ? -5.681 -2.444 -16.010 1.00 91.75 131 HIS A N 1
ATOM 1035 C CA . HIS A 1 131 ? -6.118 -3.829 -16.181 1.00 91.75 131 HIS A CA 1
ATOM 1036 C C . HIS A 1 131 ? -5.953 -4.647 -14.899 1.00 91.75 131 HIS A C 1
ATOM 1038 O O . HIS A 1 131 ? -5.472 -4.148 -13.883 1.00 91.75 131 HIS A O 1
ATOM 1044 N N . ILE A 1 132 ? -6.413 -5.897 -14.946 1.00 89.00 132 ILE A N 1
ATOM 1045 C CA . ILE A 1 132 ? -6.173 -6.899 -13.900 1.00 89.00 132 ILE A CA 1
ATOM 1046 C C . ILE A 1 132 ? -4.886 -7.644 -14.236 1.00 89.00 132 ILE A C 1
ATOM 1048 O O . ILE A 1 132 ? -4.769 -8.100 -15.397 1.00 89.00 132 ILE A O 1
#

Secondary structure (DSSP, 8-state):
-------SS--HHHHHHHHHHHHHHHHTT-HHHHHHHHHHHHHSPPPPTTS-----SSS--PPPPTTSPPPTTT-HHHHHHHHHS-HHHHHHHHHHHHTT-------SSHHHHHHHHHHHHHHTTTS-----

InterPro domains:
  IPR001194 cDENN domain [PF02141] (1-132)
  IPR001194 cDENN domain [SM00799] (1-132)
  IPR037516 Tripartite DENN domain [PS50211] (1-132)
  IPR040032 DENN domain-containing protein 1A/1B/1C [PTHR13196] (1-132)
  IPR043153 DENN domain, C-terminal lobe [G3DSA:3.40.50.11500] (68-132)

Solvent-accessible surface area (backbone atoms only — not comparable to full-atom values): 8458 Å² total; per-residue (Å²): 140,87,88,87,85,89,71,93,68,92,51,61,72,58,52,52,54,51,51,52,51,51,51,53,34,57,75,69,67,40,62,68,59,52,54,52,49,52,53,50,60,72,69,51,76,84,73,59,75,89,49,87,48,71,45,93,43,95,74,77,50,71,75,76,50,88,86,60,78,85,49,79,73,80,28,60,30,50,39,44,29,65,74,74,44,56,72,69,60,49,53,53,50,52,53,38,55,79,66,72,53,90,80,88,86,87,60,97,43,69,68,56,43,54,20,33,55,55,32,56,45,56,69,45,62,99,49,72,83,89,75,131